Protein AF-A0A938CL64-F1 (afdb_monomer_lite)

Sequence (81 aa):
ELPPDRMGDLVVISGGPRATKVIGTSRQRHDLSGLDAPLRSHGGLSEQEVPIIANRRLADLPRPIRNFDAFALACNHVLEA

Foldseek 3Di:
DDDPVPDDPDDDAAADDVRPDDDDDDPVPDDPVPPPDPDDDDDHPSPQDDDDDDPADFPPDDPPDHPVCNVVRVPPGGDDD

Structure (mmCIF, N/CA/C/O backbone):
data_AF-A0A938CL64-F1
#
_entry.id   AF-A0A938CL64-F1
#
loop_
_atom_site.group_PDB
_atom_site.id
_atom_site.type_symbol
_atom_site.label_atom_id
_atom_site.label_alt_id
_atom_site.label_comp_id
_atom_site.label_asym_id
_atom_site.label_entity_id
_atom_site.label_seq_id
_atom_site.pdbx_PDB_ins_code
_atom_site.Cartn_x
_atom_site.Cartn_y
_atom_site.Cartn_z
_atom_site.occupancy
_atom_site.B_iso_or_equiv
_atom_site.auth_seq_id
_atom_site.auth_comp_id
_atom_site.auth_asym_id
_atom_site.auth_atom_id
_atom_site.pdbx_PDB_model_num
ATOM 1 N N . GLU A 1 1 ? -6.728 5.907 -11.374 1.00 70.75 1 GLU A N 1
ATOM 2 C CA . GLU A 1 1 ? -7.334 6.510 -10.164 1.00 70.75 1 GLU A CA 1
ATOM 3 C C . GLU A 1 1 ? -8.430 5.598 -9.636 1.00 70.75 1 GLU A C 1
ATOM 5 O O . GLU A 1 1 ? -8.804 4.668 -10.346 1.00 70.75 1 GLU A O 1
ATOM 10 N N . LEU A 1 2 ? -8.894 5.805 -8.399 1.00 85.31 2 LEU A N 1
ATOM 11 C CA . LEU A 1 2 ? -10.019 5.035 -7.867 1.00 85.31 2 LEU A CA 1
ATOM 12 C C . LEU A 1 2 ? -11.333 5.537 -8.494 1.00 85.31 2 LEU A C 1
ATOM 14 O O . LEU A 1 2 ? -11.522 6.750 -8.573 1.00 85.31 2 LEU A O 1
ATOM 18 N N . PRO A 1 3 ? -12.227 4.640 -8.943 1.00 94.56 3 PRO A N 1
ATOM 19 C CA . PRO A 1 3 ? -13.495 5.021 -9.563 1.00 94.56 3 PRO A CA 1
ATOM 20 C C . PRO A 1 3 ? -14.430 5.711 -8.544 1.00 94.56 3 PRO A C 1
ATOM 22 O O . PRO A 1 3 ? -14.780 5.076 -7.544 1.00 94.56 3 PRO A O 1
ATOM 25 N N . PRO A 1 4 ? -14.840 6.981 -8.763 1.00 93.56 4 PRO A N 1
ATOM 26 C CA . PRO A 1 4 ? -15.650 7.741 -7.802 1.00 93.56 4 PRO A CA 1
ATOM 27 C C . PRO A 1 4 ? -16.995 7.101 -7.453 1.00 93.56 4 PRO A C 1
ATOM 29 O O . PRO A 1 4 ? -17.427 7.169 -6.310 1.00 93.56 4 PRO A O 1
ATOM 32 N N . ASP A 1 5 ? -17.623 6.419 -8.409 1.00 96.38 5 ASP A N 1
ATOM 33 C CA . ASP A 1 5 ? -18.899 5.711 -8.260 1.00 96.38 5 ASP A CA 1
ATOM 34 C C . ASP A 1 5 ? -18.812 4.449 -7.384 1.00 96.38 5 ASP A C 1
ATOM 36 O O . ASP A 1 5 ? -19.834 3.839 -7.073 1.00 96.38 5 ASP A O 1
ATOM 40 N N . ARG A 1 6 ? -17.601 4.040 -6.983 1.00 96.19 6 ARG A N 1
ATOM 41 C CA . ARG A 1 6 ? -17.358 2.857 -6.139 1.00 96.19 6 ARG A CA 1
ATOM 42 C C . ARG A 1 6 ? -16.658 3.193 -4.825 1.00 96.19 6 ARG A C 1
ATOM 44 O O . ARG A 1 6 ? -16.143 2.295 -4.160 1.00 96.19 6 ARG A O 1
ATOM 51 N N . MET A 1 7 ? -16.611 4.472 -4.464 1.00 95.75 7 MET A N 1
ATOM 52 C CA . MET A 1 7 ? -16.068 4.949 -3.196 1.00 95.75 7 MET A CA 1
ATOM 53 C C . MET A 1 7 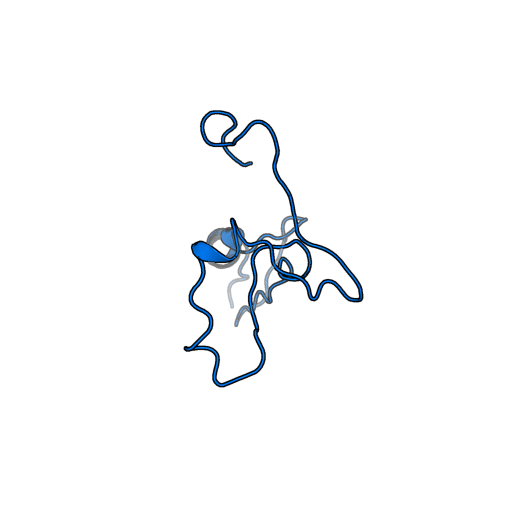? -17.196 5.447 -2.293 1.00 95.75 7 MET A C 1
ATOM 55 O O . MET A 1 7 ? -18.229 5.909 -2.769 1.00 95.75 7 MET A O 1
ATOM 59 N N . GLY A 1 8 ? -17.000 5.336 -0.979 1.00 95.19 8 GLY A N 1
ATOM 60 C CA . GLY A 1 8 ? -17.858 6.031 -0.021 1.00 95.19 8 GLY A CA 1
ATOM 61 C C . GLY A 1 8 ? -17.536 7.525 0.025 1.00 95.19 8 GLY A C 1
ATOM 62 O O . GLY A 1 8 ? -16.536 7.970 -0.538 1.00 95.19 8 GLY A O 1
ATOM 63 N N . ASP A 1 9 ? -18.335 8.284 0.774 1.00 96.62 9 ASP A N 1
ATOM 64 C CA . ASP A 1 9 ? -18.145 9.734 0.936 1.00 96.62 9 ASP A CA 1
ATOM 65 C C . ASP A 1 9 ? -16.782 10.098 1.547 1.00 96.62 9 ASP A C 1
ATOM 67 O O . ASP A 1 9 ? -16.265 11.195 1.341 1.00 96.62 9 ASP A O 1
ATOM 71 N N . LEU A 1 10 ? -16.193 9.171 2.311 1.00 95.69 10 LEU A N 1
ATOM 72 C CA . LEU A 1 10 ? -14.894 9.321 2.952 1.00 95.69 10 LEU A CA 1
ATOM 73 C C . LEU A 1 10 ? -14.020 8.092 2.708 1.00 95.69 10 LEU A C 1
ATOM 75 O O . LEU A 1 10 ? -14.456 6.950 2.861 1.00 95.69 10 LEU A O 1
ATOM 79 N N . VAL A 1 11 ? -12.744 8.349 2.422 1.00 94.81 11 VAL A N 1
ATOM 80 C CA . VAL A 1 11 ? -11.680 7.343 2.402 1.00 94.81 11 VAL A CA 1
ATOM 81 C C . VAL A 1 11 ? -10.733 7.643 3.555 1.00 94.81 11 VAL A C 1
ATOM 83 O O . VAL A 1 11 ? -10.201 8.747 3.660 1.00 94.81 11 VAL A O 1
ATOM 86 N N . VAL A 1 12 ? -10.525 6.661 4.431 1.00 95.44 12 VAL A N 1
ATOM 87 C CA . VAL A 1 12 ? -9.675 6.809 5.616 1.00 95.44 12 VAL A CA 1
ATOM 88 C C . VAL A 1 12 ? -8.498 5.854 5.509 1.00 95.44 12 VAL A C 1
ATOM 90 O O . VAL A 1 12 ? -8.678 4.654 5.314 1.00 95.44 12 VAL A O 1
ATOM 93 N N . ILE A 1 13 ? -7.294 6.393 5.681 1.00 95.50 13 ILE A N 1
ATOM 94 C CA . ILE A 1 13 ? -6.057 5.621 5.781 1.00 95.50 13 ILE A CA 1
ATOM 95 C C . ILE A 1 13 ? -5.603 5.667 7.239 1.00 95.50 13 ILE A C 1
ATOM 97 O O . ILE A 1 13 ? -5.576 6.734 7.855 1.00 95.50 13 ILE A O 1
ATOM 101 N N . SER A 1 14 ? -5.291 4.505 7.813 1.00 93.62 14 SER A N 1
ATOM 102 C CA . SER A 1 14 ? -4.829 4.416 9.196 1.00 93.62 14 SER A CA 1
ATOM 103 C C . SER A 1 14 ? -3.455 5.070 9.376 1.00 93.62 14 SER A C 1
ATOM 105 O O . SER A 1 14 ? -2.652 5.153 8.452 1.00 93.62 14 SER A O 1
ATOM 107 N N . GLY A 1 15 ? -3.185 5.556 10.589 1.00 87.44 15 GLY A N 1
ATOM 108 C CA . GLY A 1 15 ? -1.927 6.221 10.933 1.00 87.44 15 GLY A CA 1
ATOM 109 C C . GLY A 1 15 ? -1.366 5.753 12.275 1.00 87.44 15 GLY A C 1
ATOM 110 O O . GLY A 1 15 ? -1.298 4.560 12.561 1.00 87.44 15 GLY A O 1
ATOM 111 N N . GLY A 1 16 ? -0.973 6.706 13.124 1.00 79.25 16 GLY A N 1
ATOM 112 C CA . GLY A 1 16 ? -0.402 6.457 14.453 1.00 79.25 16 GLY A CA 1
ATOM 113 C C . GLY A 1 16 ? 1.131 6.396 14.463 1.00 79.25 16 GLY A C 1
ATOM 114 O O . GLY A 1 16 ? 1.766 6.584 13.423 1.00 79.25 16 GLY A O 1
ATOM 115 N N . PRO A 1 17 ? 1.758 6.150 15.633 1.00 83.12 17 PRO A N 1
ATOM 116 C CA . PRO A 1 17 ? 3.212 6.117 15.740 1.00 83.12 17 PRO A CA 1
ATOM 117 C C . PRO A 1 17 ? 3.792 5.084 14.773 1.00 83.12 17 PRO A C 1
ATOM 119 O O . PRO A 1 17 ? 3.489 3.894 14.883 1.00 83.12 17 PRO A O 1
ATOM 122 N N . ARG A 1 18 ? 4.619 5.546 13.829 1.00 86.94 18 ARG A N 1
ATOM 123 C CA . ARG A 1 18 ? 5.274 4.705 12.813 1.00 86.94 18 ARG A CA 1
ATOM 124 C C . ARG A 1 18 ? 4.303 3.946 11.883 1.00 86.94 18 ARG A C 1
ATOM 126 O O . ARG A 1 18 ? 4.665 2.882 11.406 1.00 86.94 18 ARG A O 1
ATOM 133 N N . ALA A 1 19 ? 3.091 4.466 11.653 1.00 91.62 19 ALA A N 1
ATOM 134 C CA . ALA A 1 19 ? 2.084 3.861 10.764 1.00 91.62 19 ALA A CA 1
ATOM 135 C C . ALA A 1 19 ? 1.705 2.405 11.129 1.00 91.62 19 ALA A C 1
ATOM 137 O O . ALA A 1 19 ? 1.534 1.543 10.281 1.00 91.62 19 ALA A O 1
ATOM 138 N N . THR A 1 20 ? 1.575 2.120 12.430 1.00 94.19 20 THR A N 1
ATOM 139 C CA . THR A 1 20 ? 1.386 0.754 12.965 1.00 94.19 20 THR A CA 1
ATOM 140 C C . THR A 1 20 ? -0.056 0.415 13.362 1.00 94.19 20 THR A C 1
ATOM 142 O O . THR A 1 20 ? -0.288 -0.540 14.108 1.00 94.19 20 THR A O 1
ATOM 145 N N . LYS A 1 21 ? -1.049 1.213 12.951 1.00 96.44 21 LYS A N 1
ATOM 146 C CA . LYS A 1 21 ? -2.462 0.999 13.315 1.00 96.44 21 LYS A CA 1
ATOM 147 C C . LYS A 1 21 ? -3.271 0.474 12.133 1.00 96.44 21 LYS A C 1
ATOM 149 O O . LYS A 1 21 ? -2.992 0.804 10.988 1.00 96.44 21 LYS A O 1
ATOM 154 N N . VAL A 1 22 ? -4.317 -0.292 12.440 1.00 96.56 22 VAL A N 1
ATOM 155 C CA . VAL A 1 22 ? -5.320 -0.799 11.488 1.00 96.56 22 VAL A CA 1
ATOM 156 C C . VAL A 1 22 ? -6.700 -0.226 11.822 1.00 96.56 22 VAL A C 1
ATOM 158 O O . VAL A 1 22 ? -6.936 0.182 12.961 1.00 96.56 22 VAL A O 1
ATOM 161 N N . ILE A 1 23 ? -7.611 -0.198 10.847 1.00 96.94 23 ILE A N 1
ATOM 162 C CA . ILE A 1 23 ? -9.002 0.244 11.034 1.00 96.94 23 ILE A CA 1
ATOM 163 C C . ILE A 1 23 ? -9.925 -0.974 10.955 1.00 96.94 23 ILE A C 1
ATOM 165 O O . ILE A 1 23 ? -9.946 -1.687 9.957 1.00 96.94 23 ILE A O 1
ATOM 169 N N . GLY A 1 24 ? -10.684 -1.204 12.026 1.00 97.12 24 GLY A N 1
ATOM 170 C CA . GLY A 1 24 ? -11.768 -2.185 12.080 1.00 97.12 24 GLY A CA 1
ATOM 171 C C . GLY A 1 24 ? -13.139 -1.510 12.046 1.00 97.12 24 GLY A C 1
ATOM 172 O O . GLY A 1 24 ? -13.246 -0.288 12.002 1.00 97.12 24 GLY A O 1
ATOM 173 N N . THR A 1 25 ? -14.203 -2.313 12.103 1.00 98.00 25 THR A N 1
ATOM 174 C CA . THR A 1 25 ? -15.584 -1.805 12.050 1.00 98.00 25 THR A CA 1
ATOM 175 C C . THR A 1 25 ? -16.174 -1.560 13.445 1.00 98.00 25 THR A C 1
ATOM 177 O O . THR A 1 25 ? -16.366 -0.420 13.843 1.00 98.00 25 THR A O 1
ATOM 180 N N . SER A 1 26 ? -16.459 -2.609 14.220 1.00 98.06 26 SER A N 1
ATOM 181 C CA . SER A 1 26 ? -16.918 -2.502 15.616 1.00 98.06 26 SER A CA 1
ATOM 182 C C . SER A 1 26 ? -16.468 -3.712 16.419 1.00 98.06 26 SER A C 1
ATOM 184 O O . SER A 1 26 ? -16.523 -4.821 15.895 1.00 98.06 26 SER A O 1
ATOM 186 N N . ARG A 1 27 ? -16.119 -3.540 17.699 1.00 97.81 27 ARG A N 1
ATOM 187 C CA . ARG A 1 27 ? -15.567 -4.617 18.545 1.00 97.81 27 ARG A CA 1
ATOM 188 C C . ARG A 1 27 ? -16.365 -5.928 18.500 1.00 97.81 27 ARG A C 1
ATOM 190 O O . ARG A 1 27 ? -15.767 -6.979 18.357 1.00 97.81 27 ARG A O 1
ATOM 197 N N . GLN A 1 28 ? -17.694 -5.866 18.575 1.00 98.19 28 GLN A N 1
ATOM 198 C CA . GLN A 1 2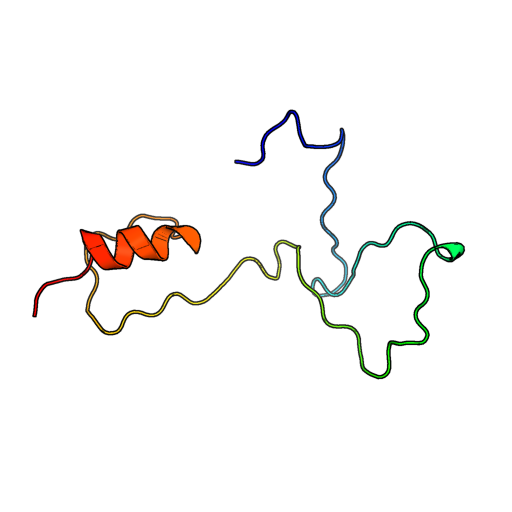8 ? -18.567 -7.054 18.584 1.00 98.19 28 GLN A CA 1
ATOM 199 C C . GLN A 1 28 ? -18.590 -7.827 17.251 1.00 98.19 28 GLN A C 1
ATOM 201 O O . GLN A 1 28 ? -19.098 -8.939 17.204 1.00 98.19 28 GLN A O 1
ATOM 206 N N . ARG A 1 29 ? -18.068 -7.239 16.165 1.00 98.25 29 ARG A N 1
ATOM 207 C CA . ARG A 1 29 ? -18.014 -7.844 14.823 1.00 98.25 29 ARG A CA 1
ATOM 208 C C . ARG A 1 29 ? -16.650 -8.434 14.468 1.00 98.25 29 ARG A C 1
ATOM 210 O O . ARG A 1 29 ? -16.494 -8.933 13.361 1.00 98.25 29 ARG A O 1
ATOM 217 N N . HIS A 1 30 ? -15.667 -8.334 15.360 1.00 98.19 30 HIS A N 1
ATOM 218 C CA . HIS A 1 30 ? -14.327 -8.875 15.144 1.00 98.19 30 HIS A CA 1
ATOM 219 C C . HIS A 1 30 ? -14.048 -9.949 16.185 1.00 98.19 30 HIS A C 1
ATOM 221 O O . HIS A 1 30 ? -14.042 -9.663 17.381 1.00 98.19 30 HIS A O 1
ATOM 227 N N . ASP A 1 31 ? -13.796 -11.168 15.721 1.00 97.75 31 ASP A N 1
ATOM 228 C CA . ASP A 1 31 ? -13.206 -12.221 16.535 1.00 97.75 31 ASP A CA 1
ATOM 229 C C . ASP A 1 31 ? -11.684 -12.173 16.366 1.00 97.75 31 ASP A C 1
ATOM 231 O O . ASP A 1 31 ? -11.163 -12.355 15.267 1.00 97.75 31 ASP A O 1
ATOM 235 N N . LEU A 1 32 ? -10.975 -11.873 17.454 1.00 97.75 32 LEU A N 1
ATOM 236 C CA . LEU A 1 32 ? -9.513 -11.793 17.475 1.00 97.75 32 LEU A CA 1
ATOM 237 C C . LEU A 1 32 ? -8.869 -13.042 18.091 1.00 97.75 32 LEU A C 1
ATOM 239 O O . LEU A 1 32 ? -7.654 -13.060 18.271 1.00 97.75 32 LEU A O 1
ATOM 243 N N . SER A 1 33 ? -9.652 -14.072 18.428 1.00 97.62 33 SER A N 1
ATOM 244 C CA . SER A 1 33 ? -9.149 -15.288 19.083 1.00 97.62 33 SER A CA 1
ATOM 245 C C . SER A 1 33 ? -8.137 -16.066 18.236 1.00 97.62 33 SER A C 1
ATOM 247 O O . SER A 1 33 ? -7.305 -16.777 18.789 1.00 97.62 33 SER A O 1
ATOM 249 N N . GLY A 1 34 ? -8.161 -15.886 16.911 1.00 97.12 34 GLY A N 1
ATOM 250 C CA . GLY A 1 34 ? -7.201 -16.483 15.980 1.00 97.12 34 GLY A CA 1
ATOM 251 C C . GLY A 1 34 ? -5.863 -15.745 15.845 1.00 97.12 34 GLY A C 1
ATOM 252 O O . GLY A 1 34 ? -5.014 -16.199 15.086 1.00 97.12 34 GLY A O 1
ATOM 253 N N . LEU A 1 35 ? -5.656 -14.610 16.524 1.00 97.50 35 LEU A N 1
ATOM 254 C CA . LEU A 1 35 ? -4.358 -13.928 16.528 1.00 97.50 35 LEU A CA 1
ATOM 255 C C . LEU A 1 35 ? -3.417 -14.587 17.546 1.00 97.50 35 LEU A C 1
ATOM 257 O O . LEU A 1 35 ? -3.399 -14.219 18.720 1.00 97.50 35 LEU A O 1
ATOM 261 N N . ASP A 1 36 ? -2.617 -15.541 17.077 1.00 97.19 36 ASP A N 1
ATOM 262 C CA . ASP A 1 36 ? -1.574 -16.233 17.848 1.00 97.19 36 ASP A CA 1
AT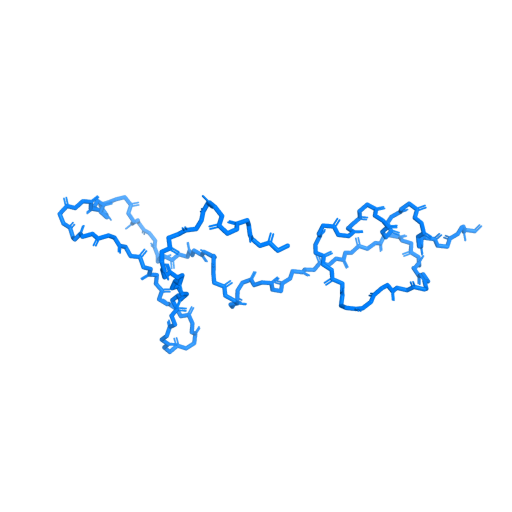OM 263 C C . ASP A 1 36 ? -0.199 -15.534 17.795 1.00 97.19 36 ASP A C 1
ATOM 265 O O . ASP A 1 36 ? 0.686 -15.817 18.604 1.00 97.19 36 ASP A O 1
ATOM 269 N N . ALA A 1 37 ? -0.034 -14.574 16.881 1.00 97.81 37 ALA A N 1
ATOM 270 C CA . ALA A 1 37 ? 1.165 -13.767 16.690 1.00 97.81 37 ALA A CA 1
ATOM 271 C C . ALA A 1 37 ? 0.836 -12.260 16.579 1.00 97.81 37 ALA A C 1
ATOM 273 O O . ALA A 1 37 ? -0.313 -11.884 16.321 1.00 97.81 37 ALA A O 1
ATOM 274 N N . PRO A 1 38 ? 1.830 -11.358 16.747 1.00 96.75 38 PRO A N 1
ATOM 275 C CA . PRO A 1 38 ? 1.621 -9.924 16.566 1.00 96.75 38 PRO A CA 1
ATOM 276 C C . PRO A 1 38 ? 1.079 -9.586 15.174 1.00 96.75 38 PRO A C 1
ATOM 278 O O . PRO A 1 38 ? 1.622 -10.023 14.158 1.00 96.75 38 PRO A O 1
ATOM 281 N N . LEU A 1 39 ? 0.033 -8.758 15.135 1.00 96.31 39 LEU A N 1
ATOM 282 C CA . LEU A 1 39 ? -0.641 -8.392 13.894 1.00 96.31 39 LEU A CA 1
ATOM 283 C C . LEU A 1 39 ? 0.311 -7.682 12.921 1.00 96.31 39 LEU A C 1
ATOM 285 O O . LEU A 1 39 ? 0.928 -6.667 13.253 1.00 96.31 39 LEU A O 1
ATOM 289 N N . ARG A 1 40 ? 0.353 -8.180 11.685 1.00 95.62 40 ARG A N 1
ATOM 290 C CA . ARG A 1 40 ? 0.968 -7.529 10.525 1.00 95.62 40 ARG A CA 1
ATOM 291 C C . ARG A 1 40 ? -0.082 -7.448 9.426 1.00 95.62 40 ARG A C 1
ATOM 293 O O . ARG A 1 4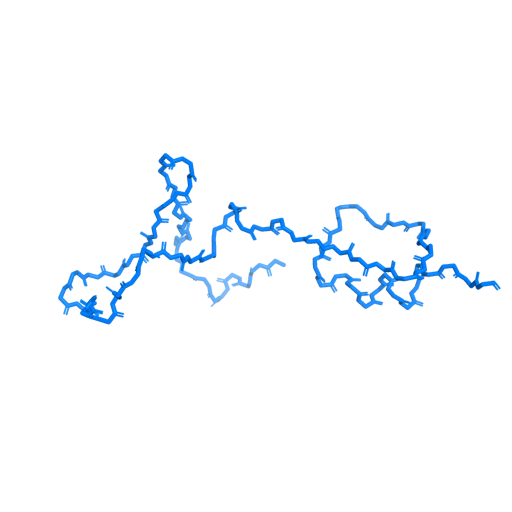0 ? -0.781 -8.424 9.181 1.00 95.62 40 ARG A O 1
ATOM 300 N N . SER A 1 41 ? -0.215 -6.285 8.805 1.00 94.94 41 SER A N 1
ATOM 301 C CA . SER A 1 41 ? -1.227 -6.031 7.779 1.00 94.94 41 SER A CA 1
ATOM 302 C C . SER A 1 41 ? -0.700 -5.017 6.760 1.00 94.94 41 SER A C 1
ATOM 304 O O . SER A 1 41 ? 0.460 -4.615 6.837 1.00 94.94 41 SER A O 1
ATOM 306 N N . HIS A 1 42 ? -1.539 -4.633 5.805 1.00 95.81 42 HIS A N 1
AT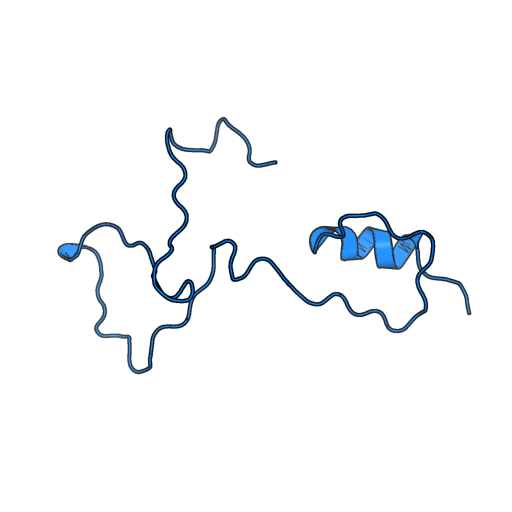OM 307 C CA . HIS A 1 42 ? -1.240 -3.662 4.758 1.00 95.81 42 HIS A CA 1
ATOM 308 C C . HIS A 1 42 ? -2.507 -2.893 4.359 1.00 95.81 42 HIS A C 1
ATOM 310 O O . HIS A 1 42 ? -3.607 -3.179 4.838 1.00 95.81 42 HIS A O 1
ATOM 316 N N . GLY A 1 43 ? -2.358 -1.955 3.425 1.00 94.00 43 GLY A N 1
ATOM 317 C CA . GLY A 1 43 ? -3.463 -1.220 2.802 1.00 94.00 43 GLY A CA 1
ATOM 318 C C . GLY A 1 43 ? -3.366 0.293 2.974 1.00 94.00 43 GLY A C 1
ATOM 319 O O . GLY A 1 43 ? -4.193 1.010 2.415 1.00 94.00 43 GLY A O 1
ATOM 320 N N . GLY A 1 44 ? -2.371 0.782 3.719 1.00 93.81 44 GLY A N 1
ATOM 321 C CA . GLY A 1 44 ? -2.076 2.200 3.848 1.00 93.81 44 GLY A CA 1
ATOM 322 C C . GLY A 1 44 ? -0.976 2.677 2.900 1.00 93.81 44 GLY A C 1
ATOM 323 O O . GLY A 1 44 ? -0.475 1.946 2.046 1.00 93.81 44 GLY A O 1
ATOM 324 N N . LEU A 1 45 ? -0.588 3.945 3.065 1.00 93.94 45 LEU A N 1
ATOM 325 C CA . LEU A 1 45 ? 0.507 4.550 2.296 1.00 93.94 45 LEU A CA 1
ATOM 326 C C . LEU A 1 45 ? 1.883 4.028 2.726 1.00 93.94 45 LEU A C 1
ATOM 328 O O . LEU A 1 45 ? 2.804 4.003 1.917 1.00 93.94 45 LEU A O 1
ATOM 332 N N . SER A 1 46 ? 2.020 3.589 3.979 1.00 94.38 46 SER A N 1
ATOM 333 C CA . SER A 1 46 ? 3.261 3.031 4.529 1.00 94.38 46 SER A CA 1
ATOM 334 C C . SER A 1 46 ? 3.687 1.719 3.873 1.00 94.38 46 SER A C 1
ATOM 336 O O . SER A 1 46 ? 4.854 1.353 3.969 1.00 94.38 46 SER A O 1
ATOM 338 N N . GLU A 1 47 ? 2.778 1.041 3.169 1.00 94.62 47 GLU A N 1
ATOM 339 C CA . GLU A 1 47 ? 3.056 -0.197 2.433 1.00 94.62 47 GLU A CA 1
ATOM 340 C C . GLU A 1 47 ? 2.998 -0.007 0.907 1.00 94.62 47 GLU A C 1
ATOM 342 O O . GLU A 1 47 ? 2.968 -0.985 0.164 1.00 94.62 47 GLU A O 1
ATOM 347 N N . GLN A 1 48 ? 2.941 1.239 0.417 1.00 95.00 48 GLN A N 1
ATOM 348 C CA . GLN A 1 48 ? 2.811 1.515 -1.017 1.00 95.00 48 GLN A CA 1
ATOM 349 C C . GLN A 1 48 ? 4.105 1.231 -1.799 1.00 95.00 48 GLN A C 1
ATOM 351 O O . GLN A 1 48 ? 4.045 0.881 -2.980 1.00 95.00 48 GLN A O 1
ATOM 356 N N . GLU A 1 49 ? 5.264 1.407 -1.164 1.00 95.81 49 GLU A N 1
ATOM 357 C CA . GLU A 1 49 ? 6.567 1.188 -1.789 1.00 95.81 49 GLU A CA 1
ATOM 358 C C . GLU A 1 49 ? 6.862 -0.311 -1.920 1.00 95.81 49 GLU A C 1
ATOM 360 O O . GLU A 1 49 ? 6.877 -1.051 -0.936 1.00 95.81 49 GLU A O 1
ATOM 365 N N . VAL A 1 50 ? 7.110 -0.762 -3.152 1.00 97.06 50 VAL A N 1
ATOM 366 C CA . VAL A 1 50 ? 7.449 -2.156 -3.466 1.00 97.06 50 VAL A CA 1
ATOM 367 C C . VAL A 1 50 ? 8.639 -2.217 -4.423 1.00 97.06 50 VAL A C 1
ATOM 369 O O . VAL A 1 50 ? 8.793 -1.327 -5.264 1.00 97.06 50 VAL A O 1
ATOM 372 N N . PRO A 1 51 ? 9.480 -3.263 -4.345 1.00 96.88 51 PRO A N 1
ATOM 373 C CA . PRO A 1 51 ? 10.584 -3.421 -5.278 1.00 96.88 51 PRO A CA 1
ATOM 374 C C . PRO A 1 51 ? 10.081 -3.798 -6.677 1.00 96.88 51 PRO A C 1
ATOM 376 O O . PRO A 1 51 ? 9.186 -4.630 -6.829 1.00 96.88 51 PRO A O 1
ATOM 379 N N . ILE A 1 52 ? 10.729 -3.247 -7.704 1.00 94.44 52 ILE A N 1
ATOM 380 C CA . ILE A 1 52 ? 10.635 -3.724 -9.088 1.00 94.44 52 ILE A CA 1
ATOM 381 C C . ILE A 1 52 ? 12.036 -4.137 -9.520 1.00 94.44 52 ILE A C 1
ATOM 383 O O . ILE A 1 52 ? 12.965 -3.332 -9.496 1.00 94.44 52 ILE A O 1
ATOM 387 N N . ILE A 1 53 ? 12.189 -5.409 -9.882 1.00 95.06 53 ILE A N 1
ATOM 388 C CA . ILE A 1 53 ? 13.482 -6.026 -10.180 1.00 95.06 53 ILE A CA 1
ATOM 389 C C . ILE A 1 53 ? 13.420 -6.608 -11.589 1.00 95.06 53 ILE A C 1
ATOM 391 O O . ILE A 1 53 ? 12.503 -7.362 -11.906 1.00 95.06 53 ILE A O 1
ATOM 395 N N . ALA A 1 54 ? 14.411 -6.283 -12.418 1.00 93.56 54 ALA A N 1
ATOM 396 C CA . ALA A 1 54 ? 14.564 -6.824 -13.764 1.00 93.56 54 ALA A CA 1
ATOM 397 C C . ALA A 1 54 ? 15.926 -7.513 -13.908 1.00 93.56 54 ALA A C 1
ATOM 399 O O . ALA A 1 54 ? 16.933 -7.049 -13.378 1.00 93.56 54 ALA A O 1
ATOM 400 N N . ASN A 1 55 ? 15.970 -8.613 -14.659 1.00 94.88 55 ASN A N 1
ATOM 401 C CA . ASN A 1 55 ? 17.202 -9.345 -14.981 1.00 94.88 55 ASN A CA 1
ATOM 402 C C . ASN A 1 55 ? 17.915 -8.807 -16.243 1.00 94.88 55 ASN A C 1
ATOM 404 O O . ASN A 1 55 ? 18.833 -9.444 -16.771 1.00 94.88 55 ASN A O 1
ATOM 408 N N . ARG A 1 56 ? 17.482 -7.647 -16.741 1.00 94.38 56 ARG A N 1
ATOM 409 C CA . ARG A 1 56 ? 18.036 -6.921 -17.887 1.00 94.38 56 ARG A CA 1
ATOM 410 C C . ARG A 1 56 ? 18.113 -5.433 -17.565 1.00 94.38 56 ARG A C 1
ATOM 412 O O . ARG A 1 56 ? 17.439 -4.953 -16.655 1.00 94.38 56 ARG A O 1
ATOM 419 N N . ARG A 1 57 ? 18.954 -4.706 -18.305 1.00 94.81 57 ARG A N 1
ATOM 420 C CA . ARG A 1 57 ? 19.027 -3.245 -18.190 1.00 94.81 57 ARG A CA 1
ATOM 421 C C . ARG A 1 57 ? 17.754 -2.633 -18.768 1.00 94.81 57 ARG A C 1
ATOM 423 O O . ARG A 1 57 ? 17.266 -3.100 -19.792 1.00 94.81 57 ARG A O 1
ATOM 430 N N . LEU A 1 58 ? 17.257 -1.593 -18.106 1.00 94.12 58 LEU A N 1
ATOM 431 C CA . LEU A 1 58 ? 16.109 -0.819 -18.565 1.00 94.12 58 LEU A CA 1
ATOM 432 C C . LEU A 1 58 ? 16.559 0.576 -19.020 1.00 94.12 58 LEU A C 1
ATOM 434 O O . LEU A 1 58 ? 17.489 1.135 -18.432 1.00 94.12 58 LEU A O 1
ATOM 438 N N . ALA A 1 59 ? 15.889 1.139 -20.021 1.00 93.62 59 ALA A N 1
ATOM 439 C CA . ALA A 1 59 ? 16.081 2.507 -20.503 1.00 93.62 59 ALA A CA 1
ATOM 440 C C . ALA A 1 59 ? 14.751 3.273 -20.558 1.00 93.62 59 ALA A C 1
ATOM 442 O O . ALA A 1 59 ? 13.676 2.680 -20.491 1.00 93.62 59 ALA A O 1
ATOM 443 N N . ASP A 1 60 ? 14.833 4.603 -20.638 1.00 92.81 60 ASP A N 1
ATOM 444 C CA . ASP A 1 60 ? 13.679 5.495 -20.835 1.00 92.81 60 ASP A CA 1
ATOM 445 C C . ASP A 1 60 ? 12.534 5.276 -19.832 1.00 92.81 60 ASP A C 1
ATOM 447 O O . ASP A 1 60 ? 11.354 5.282 -20.177 1.00 92.81 60 ASP A O 1
ATOM 451 N N . LEU A 1 61 ? 12.899 5.053 -18.564 1.00 91.38 61 LEU A N 1
ATOM 452 C CA . LEU A 1 61 ? 11.954 4.701 -17.508 1.00 91.38 61 LEU A CA 1
ATOM 453 C C . LEU A 1 61 ? 10.916 5.814 -17.270 1.00 91.38 61 LEU A C 1
ATOM 455 O O . LEU A 1 61 ? 11.310 6.958 -17.005 1.00 91.38 61 LEU A O 1
ATOM 459 N N . PRO A 1 62 ? 9.609 5.490 -17.246 1.00 86.31 62 PRO A N 1
ATOM 460 C CA . PRO A 1 62 ? 8.586 6.441 -16.833 1.00 86.31 62 PRO A CA 1
ATOM 461 C C . PRO A 1 62 ? 8.789 6.842 -15.366 1.00 86.31 62 PRO A C 1
ATOM 463 O O . PRO A 1 62 ? 9.295 6.066 -14.554 1.00 86.31 62 PRO A O 1
ATOM 466 N N . ARG A 1 63 ? 8.393 8.066 -14.999 1.00 88.62 63 ARG A N 1
ATOM 467 C CA . ARG A 1 63 ? 8.396 8.525 -13.601 1.00 88.62 63 ARG A CA 1
ATOM 468 C C . ARG A 1 63 ? 7.076 9.223 -13.245 1.00 88.62 63 ARG A C 1
ATOM 470 O O . ARG A 1 63 ? 6.675 10.117 -13.986 1.00 88.62 63 ARG A O 1
ATOM 477 N N . PRO A 1 64 ? 6.441 8.887 -12.101 1.00 92.44 64 PRO A N 1
ATOM 478 C CA . PRO A 1 64 ? 6.835 7.847 -11.141 1.00 92.44 64 PRO A CA 1
ATOM 479 C C . PRO A 1 64 ? 6.562 6.430 -11.672 1.00 92.44 64 PRO A C 1
ATOM 481 O O . PRO A 1 64 ? 5.625 6.232 -12.435 1.00 92.44 64 PRO A O 1
ATOM 484 N N . ILE A 1 65 ? 7.355 5.451 -11.229 1.00 94.06 65 ILE A N 1
ATOM 485 C CA . ILE A 1 65 ? 7.132 4.036 -11.554 1.00 94.06 65 ILE A CA 1
ATOM 486 C C . ILE A 1 65 ? 6.080 3.455 -10.609 1.00 94.06 65 ILE A C 1
ATOM 488 O O . ILE A 1 65 ? 6.116 3.692 -9.398 1.00 94.06 65 ILE A O 1
ATOM 492 N N . ARG A 1 66 ? 5.157 2.665 -11.152 1.00 95.44 66 ARG A N 1
ATOM 493 C CA . ARG A 1 66 ? 4.117 1.946 -10.419 1.00 95.44 66 ARG A CA 1
ATOM 494 C C . ARG A 1 66 ? 4.298 0.443 -10.581 1.00 95.44 66 ARG A C 1
ATOM 496 O O . ARG A 1 66 ? 4.825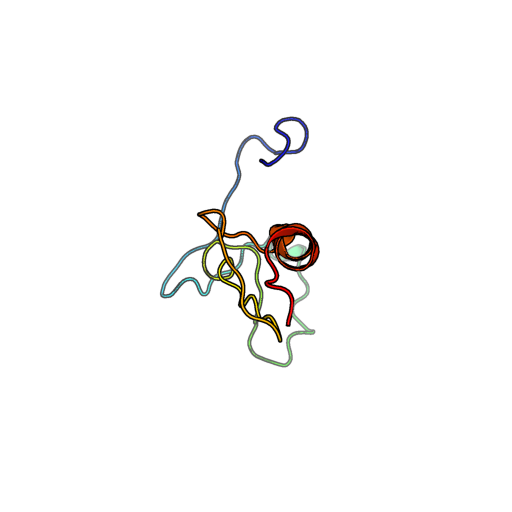 -0.040 -11.575 1.00 95.44 66 ARG A O 1
ATOM 503 N N . ASN A 1 67 ? 3.815 -0.320 -9.606 1.00 95.88 67 ASN A N 1
ATOM 504 C CA . ASN A 1 67 ? 3.883 -1.784 -9.645 1.00 95.88 67 ASN A CA 1
ATOM 505 C C . ASN A 1 67 ? 3.212 -2.383 -10.895 1.00 95.88 67 ASN A C 1
ATOM 507 O O . ASN A 1 67 ? 3.712 -3.348 -11.465 1.00 95.88 67 ASN A O 1
ATOM 511 N N . PHE A 1 68 ? 2.109 -1.790 -11.349 1.00 95.50 68 PHE A N 1
ATOM 512 C CA . PHE A 1 68 ? 1.394 -2.219 -12.548 1.00 95.50 68 PHE A CA 1
ATOM 513 C C . PHE A 1 68 ? 2.108 -1.857 -13.860 1.00 95.50 68 PHE A C 1
ATOM 515 O O . PHE A 1 68 ? 1.708 -2.354 -14.909 1.00 95.50 68 PHE A O 1
ATOM 522 N N . ASP A 1 69 ? 3.193 -1.075 -13.820 1.00 95.94 69 ASP A N 1
ATOM 523 C CA . ASP A 1 69 ? 4.023 -0.804 -14.999 1.00 95.94 69 ASP A CA 1
ATOM 524 C C . ASP A 1 69 ? 4.950 -1.981 -15.341 1.00 95.94 69 ASP A C 1
ATOM 526 O O . ASP A 1 69 ? 5.620 -1.947 -16.369 1.00 95.94 69 ASP A O 1
ATOM 530 N N . ALA A 1 70 ? 4.991 -3.041 -14.522 1.00 95.69 70 ALA A N 1
ATOM 531 C CA . ALA A 1 70 ? 5.897 -4.180 -14.694 1.00 95.69 70 ALA A CA 1
ATOM 532 C C . ALA A 1 70 ? 5.900 -4.759 -16.122 1.00 95.69 70 ALA A C 1
ATOM 534 O O . ALA A 1 70 ? 6.967 -5.052 -16.657 1.00 95.69 70 ALA A O 1
ATOM 535 N N . PHE A 1 71 ? 4.732 -4.868 -16.763 1.00 95.69 71 PHE A N 1
ATOM 536 C CA . PHE A 1 71 ? 4.636 -5.324 -18.154 1.00 95.69 71 PHE A CA 1
ATOM 537 C C . PHE A 1 71 ? 5.210 -4.319 -19.149 1.00 95.69 71 PHE A C 1
ATOM 539 O O . PHE A 1 71 ? 5.981 -4.705 -20.023 1.00 95.69 71 PHE A O 1
ATOM 546 N N . ALA A 1 72 ? 4.871 -3.034 -19.014 1.00 95.31 72 ALA A N 1
ATOM 547 C CA . ALA A 1 72 ? 5.410 -2.000 -19.891 1.00 95.31 72 ALA A CA 1
ATOM 548 C C . ALA A 1 72 ? 6.939 -1.946 -19.778 1.00 95.31 72 ALA A C 1
ATOM 550 O O . ALA A 1 72 ? 7.632 -1.942 -20.792 1.00 95.31 72 ALA A O 1
ATOM 551 N N . LEU A 1 73 ? 7.466 -2.003 -18.551 1.00 95.06 73 LEU A N 1
ATOM 552 C CA . LEU A 1 73 ? 8.900 -2.056 -18.286 1.00 95.06 73 LEU A CA 1
ATOM 553 C C . LEU A 1 73 ? 9.558 -3.273 -18.945 1.00 95.06 73 LEU A C 1
ATOM 555 O O . LEU A 1 73 ? 10.577 -3.123 -19.612 1.00 95.06 73 LEU A O 1
ATOM 559 N N . ALA A 1 74 ? 8.967 -4.460 -18.791 1.00 94.25 74 ALA A N 1
ATOM 560 C CA . ALA A 1 74 ? 9.520 -5.706 -19.316 1.00 94.25 74 ALA A CA 1
ATOM 561 C C . ALA A 1 74 ? 9.459 -5.814 -20.849 1.00 94.25 74 ALA A C 1
ATOM 563 O O . ALA A 1 74 ? 10.351 -6.410 -21.446 1.00 94.25 74 ALA A O 1
ATOM 564 N N . CYS A 1 75 ? 8.423 -5.268 -21.487 1.00 93.94 75 CYS A N 1
ATOM 565 C CA . CYS A 1 75 ? 8.207 -5.427 -22.927 1.00 93.94 75 CYS A CA 1
ATOM 566 C C . CYS A 1 75 ? 8.738 -4.259 -23.761 1.00 93.94 75 CYS A C 1
ATOM 568 O O . CYS A 1 75 ? 9.121 -4.472 -24.906 1.00 93.94 75 CYS A O 1
ATOM 570 N N . ASN A 1 76 ? 8.762 -3.045 -23.206 1.00 94.50 76 ASN A N 1
ATOM 571 C CA . ASN A 1 76 ? 9.004 -1.830 -23.991 1.00 94.50 76 ASN A CA 1
ATOM 572 C C . ASN A 1 76 ? 10.260 -1.066 -23.559 1.00 94.50 76 ASN A C 1
ATOM 574 O O . ASN A 1 76 ? 10.725 -0.209 -24.301 1.00 94.50 76 ASN A O 1
ATOM 578 N N . HIS A 1 77 ? 10.795 -1.349 -22.367 1.00 94.25 77 HIS A N 1
ATOM 579 C CA . HIS A 1 77 ? 11.926 -0.609 -21.797 1.00 94.25 77 HIS A CA 1
ATOM 580 C C . HIS A 1 77 ? 13.161 -1.477 -21.546 1.00 94.25 77 HIS A C 1
ATOM 582 O O . HIS A 1 77 ? 14.181 -0.959 -21.095 1.00 94.25 77 HIS A O 1
ATOM 588 N N . VAL A 1 78 ? 13.094 -2.784 -21.819 1.00 92.88 78 VAL A N 1
ATOM 589 C CA . VAL A 1 78 ? 14.256 -3.676 -21.748 1.00 92.88 78 VAL A CA 1
ATOM 590 C C . VAL A 1 78 ? 15.176 -3.402 -22.931 1.00 92.88 78 VAL A C 1
ATOM 592 O O . VAL A 1 78 ? 14.749 -3.436 -24.080 1.00 92.88 78 VAL A O 1
ATOM 595 N N . LEU A 1 79 ? 16.454 -3.167 -22.644 1.00 89.62 79 LEU A N 1
ATOM 596 C CA . LEU A 1 79 ? 17.485 -3.129 -23.672 1.00 89.62 79 LEU A CA 1
ATOM 597 C C . LEU A 1 79 ? 17.760 -4.554 -24.162 1.00 89.62 79 LEU A C 1
ATOM 599 O O . LEU A 1 79 ? 17.975 -5.458 -23.344 1.00 89.62 79 LEU A O 1
ATOM 603 N N . GLU A 1 80 ? 17.758 -4.747 -25.482 1.00 80.31 80 GLU A N 1
ATOM 604 C CA . GLU A 1 80 ? 18.229 -5.994 -26.085 1.00 80.31 80 GLU A CA 1
ATOM 605 C C . GLU A 1 80 ? 19.694 -6.252 -25.699 1.00 80.31 80 GLU A C 1
ATOM 607 O O . GLU A 1 80 ? 20.451 -5.325 -25.390 1.00 80.31 80 GLU A O 1
ATOM 612 N N . ALA A 1 81 ? 20.047 -7.536 -25.620 1.00 64.94 81 ALA A N 1
ATOM 613 C CA . ALA A 1 81 ? 21.374 -7.986 -25.208 1.00 64.94 81 ALA A CA 1
ATOM 614 C C . ALA A 1 81 ? 22.407 -7.821 -26.327 1.00 64.94 81 ALA A C 1
ATOM 616 O O . ALA A 1 81 ? 22.048 -8.088 -27.494 1.00 64.94 81 ALA A O 1
#

Radius of gyration: 18.95 Å; chains: 1; bounding box: 40×26×45 Å

Secondary structure (DSSP, 8-state):
---GGGS-S------SGGG-----S-GGG---TT--S------SGGG-------SS-B-S--SS--GGGHHHHHHHSBPP-

pLDDT: mean 93.64, std 5.56, range [64.94, 98.25]